Protein AF-A0A7K2LR23-F1 (afdb_monomer_lite)

Secondary structure (DSSP, 8-state):
---EEE--TTS--EEE------S-BTTBSSS------GGG--SSSPP--------SS--HHHHHHHHTTSS----HHHHHHHHHTSHHHHHHHHHHHHHHHHHHHHHHHHHHHHHHHHHHHHHHT--

Foldseek 3Di:
DDWDWDDDPPDDIDIDDDPDQDQDDPVDPDRDDDDDDPVPPPDDDPDCPDDDDDDDDDDQVVVCVVCDPVDDDDDPVVVVVCVCPDPVNVVVVVVVVVVVVVVVVVVVVVVVVVVVVCVVVVVVVVD

pLDDT: mean 81.27, std 11.75, range [48.53, 98.25]

Structure (mmCIF, N/CA/C/O backbone):
data_AF-A0A7K2LR23-F1
#
_entry.id   AF-A0A7K2LR23-F1
#
loop_
_atom_site.group_PDB
_atom_site.id
_atom_site.type_symbol
_atom_site.label_atom_id
_atom_site.label_alt_id
_atom_site.label_comp_id
_atom_site.label_asym_id
_atom_site.label_entity_id
_atom_site.label_seq_id
_atom_site.pdbx_PDB_ins_code
_atom_site.Cartn_x
_atom_site.Cartn_y
_atom_site.Cartn_z
_atom_site.occupancy
_atom_site.B_iso_or_equiv
_atom_site.auth_seq_id
_atom_site.auth_comp_id
_atom_site.auth_asym_id
_atom_site.auth_atom_id
_atom_site.pdbx_PDB_model_num
ATOM 1 N N . THR A 1 1 ? 5.958 -13.319 34.718 1.00 71.88 1 THR A N 1
ATOM 2 C CA . THR A 1 1 ? 5.325 -11.984 34.827 1.00 71.88 1 THR A CA 1
ATOM 3 C C . THR A 1 1 ? 3.964 -12.118 35.483 1.00 71.88 1 THR A C 1
ATOM 5 O O . THR A 1 1 ? 3.176 -12.979 35.086 1.00 71.88 1 THR A O 1
ATOM 8 N N . ALA A 1 2 ? 3.718 -11.341 36.543 1.00 84.88 2 ALA A N 1
ATOM 9 C CA . ALA A 1 2 ? 2.412 -11.297 37.199 1.00 84.88 2 ALA A CA 1
ATOM 10 C C . ALA A 1 2 ? 1.365 -10.670 36.254 1.00 84.88 2 ALA A C 1
ATOM 12 O O . ALA A 1 2 ? 1.741 -9.854 35.407 1.00 84.88 2 ALA A O 1
ATOM 13 N N . PRO A 1 3 ? 0.081 -11.061 36.344 1.00 88.94 3 PRO A N 1
ATOM 14 C CA . PRO A 1 3 ? -0.987 -10.358 35.645 1.00 88.94 3 PRO A CA 1
ATOM 15 C C . PRO A 1 3 ? -1.050 -8.896 36.081 1.00 88.94 3 PRO A C 1
ATOM 17 O O . PRO A 1 3 ? -0.806 -8.588 37.247 1.00 88.94 3 PRO A O 1
ATOM 20 N N . PHE A 1 4 ? -1.406 -8.015 35.157 1.00 89.06 4 PHE A N 1
ATOM 21 C CA . PHE A 1 4 ? -1.612 -6.601 35.439 1.00 89.06 4 PHE A CA 1
ATOM 22 C C . PHE A 1 4 ? -2.807 -6.076 34.653 1.00 89.06 4 PHE A C 1
ATOM 24 O O . PHE A 1 4 ? -3.286 -6.703 33.706 1.00 89.06 4 PHE A O 1
ATOM 31 N N . THR A 1 5 ? -3.310 -4.932 35.084 1.00 89.12 5 THR A N 1
ATOM 32 C CA . THR A 1 5 ? -4.538 -4.354 34.558 1.00 89.12 5 THR A CA 1
ATOM 33 C C . THR A 1 5 ? -4.213 -3.238 33.575 1.00 89.12 5 THR A C 1
ATOM 35 O O . THR A 1 5 ? -3.372 -2.388 33.857 1.00 89.12 5 THR A O 1
ATOM 38 N N . VAL A 1 6 ? -4.888 -3.241 32.428 1.00 87.31 6 VAL A N 1
ATOM 39 C CA . VAL A 1 6 ? -4.802 -2.202 31.400 1.00 87.31 6 VAL A CA 1
ATOM 40 C C . VAL A 1 6 ? -6.180 -1.599 31.161 1.00 87.31 6 VAL A C 1
ATOM 42 O O . VAL A 1 6 ? -7.185 -2.310 31.147 1.00 87.31 6 VAL A O 1
ATOM 45 N N . GLN A 1 7 ? -6.225 -0.285 30.961 1.00 83.62 7 GLN A N 1
ATOM 46 C CA . GLN A 1 7 ? -7.428 0.432 30.556 1.00 83.62 7 GLN A CA 1
ATOM 47 C C . GLN A 1 7 ? -7.212 0.967 29.133 1.00 83.62 7 GLN A C 1
ATOM 49 O O . GLN A 1 7 ? -6.446 1.915 28.952 1.00 83.62 7 GLN A O 1
ATOM 54 N N . PRO A 1 8 ? -7.821 0.342 28.110 1.00 76.12 8 PRO A N 1
ATOM 55 C CA . PRO A 1 8 ? -7.822 0.879 26.755 1.00 76.12 8 PRO A CA 1
ATOM 56 C C . PRO A 1 8 ? -8.556 2.224 26.715 1.00 76.12 8 PRO A C 1
ATOM 58 O O . PRO A 1 8 ? -9.503 2.422 27.473 1.00 76.12 8 PRO A O 1
ATOM 61 N N . ALA A 1 9 ? -8.166 3.114 25.798 1.00 72.81 9 ALA A N 1
ATOM 62 C CA . ALA A 1 9 ? -8.793 4.433 25.659 1.00 72.81 9 ALA A CA 1
ATOM 63 C C . ALA A 1 9 ? -10.320 4.351 25.451 1.00 72.81 9 ALA A C 1
ATOM 65 O O . ALA A 1 9 ? -11.062 5.116 26.058 1.00 72.81 9 ALA A O 1
ATOM 66 N N . ASP A 1 10 ? -10.775 3.367 24.668 1.00 68.31 10 ASP A N 1
ATOM 67 C CA . ASP A 1 10 ? -12.178 3.219 24.259 1.00 68.31 10 ASP A CA 1
ATOM 68 C C . ASP A 1 10 ? -12.825 1.917 24.774 1.00 68.31 10 ASP A C 1
ATOM 70 O O . ASP A 1 10 ? -13.723 1.365 24.134 1.00 68.31 10 ASP A O 1
ATOM 74 N N . GLY A 1 11 ? -12.348 1.357 25.894 1.00 69.44 11 GLY A N 1
ATOM 75 C CA . GLY A 1 11 ? -12.756 0.016 26.321 1.00 69.44 11 GLY A CA 1
ATOM 76 C C . GLY A 1 11 ? -12.855 -0.200 27.829 1.00 69.44 11 GLY A C 1
ATOM 77 O O . GLY A 1 11 ? -12.379 0.614 28.621 1.00 69.44 11 GLY A O 1
ATOM 78 N N . PRO A 1 12 ? -13.474 -1.322 28.243 1.00 76.94 12 PRO A N 1
ATOM 79 C CA . PRO A 1 12 ? -13.485 -1.721 29.639 1.00 76.94 12 PRO A CA 1
ATOM 80 C C . PRO A 1 12 ? -12.069 -2.067 30.099 1.00 76.94 12 PRO A C 1
ATOM 82 O O . PRO A 1 12 ? -11.210 -2.464 29.312 1.00 76.94 12 PRO A O 1
ATOM 85 N N . THR A 1 13 ? -11.843 -1.953 31.399 1.00 84.06 13 THR A N 1
ATOM 86 C CA . THR A 1 13 ? -10.610 -2.389 32.046 1.00 84.06 13 THR A CA 1
ATOM 87 C C . THR A 1 13 ? -10.419 -3.901 31.881 1.00 84.06 13 THR A C 1
ATOM 89 O O . THR A 1 13 ? -11.330 -4.676 32.168 1.00 84.06 13 THR A O 1
ATOM 92 N N . VAL A 1 14 ? -9.232 -4.332 31.438 1.00 84.81 14 VAL A N 1
ATOM 93 C CA . VAL A 1 14 ? -8.906 -5.744 31.176 1.00 84.81 14 VAL A CA 1
ATOM 94 C C . VAL A 1 14 ? -7.657 -6.154 31.950 1.00 84.81 14 VAL A C 1
ATOM 96 O O . VAL A 1 14 ? -6.664 -5.431 31.988 1.00 84.81 14 VAL A O 1
ATOM 99 N N . THR A 1 15 ? -7.679 -7.347 32.539 1.00 89.62 15 THR A N 1
ATOM 100 C CA . THR A 1 15 ? -6.493 -7.962 33.145 1.00 89.62 15 THR A CA 1
ATOM 101 C C . THR A 1 15 ? -5.760 -8.810 32.111 1.00 89.62 15 THR A C 1
ATOM 103 O O . THR A 1 15 ? -6.339 -9.715 31.515 1.00 89.62 15 THR A O 1
ATOM 106 N N . VAL A 1 16 ? -4.472 -8.538 31.912 1.00 90.00 16 VAL A N 1
ATOM 107 C CA . VAL A 1 16 ? -3.621 -9.211 30.926 1.00 90.00 16 VAL A CA 1
ATOM 108 C C . VAL A 1 16 ? -2.414 -9.862 31.594 1.00 90.00 16 VAL A C 1
ATOM 110 O O . VAL A 1 16 ? -1.956 -9.451 32.660 1.00 90.00 16 VAL A O 1
ATOM 113 N N . ARG A 1 17 ? -1.873 -10.896 30.951 1.00 91.56 17 ARG A N 1
ATOM 114 C CA . ARG A 1 17 ? -0.624 -11.556 31.344 1.00 91.56 17 ARG A CA 1
ATOM 115 C C . ARG A 1 17 ? 0.333 -11.532 30.160 1.00 91.56 17 ARG A C 1
ATOM 117 O O . ARG A 1 17 ? -0.044 -11.921 29.060 1.00 91.56 17 ARG A O 1
ATOM 124 N N . ILE A 1 18 ? 1.581 -11.127 30.393 1.00 92.00 18 ILE A N 1
ATOM 125 C CA . ILE A 1 18 ? 2.618 -11.153 29.352 1.00 92.00 18 ILE A CA 1
ATOM 126 C C . ILE A 1 18 ? 3.008 -12.604 29.087 1.00 92.00 18 ILE A C 1
ATOM 128 O O . ILE A 1 18 ? 3.603 -13.244 29.954 1.00 92.00 18 ILE A O 1
ATOM 132 N N . VAL A 1 19 ? 2.679 -13.097 27.896 1.00 92.56 19 VAL A N 1
ATOM 133 C CA . VAL A 1 19 ? 3.085 -14.427 27.410 1.00 92.56 19 VAL A CA 1
ATOM 134 C C . VAL A 1 19 ? 4.333 -14.369 26.529 1.00 92.56 19 VAL A C 1
ATOM 136 O O . VAL A 1 19 ? 5.085 -15.334 26.467 1.00 92.56 19 VAL A O 1
ATOM 139 N N . ALA A 1 20 ? 4.568 -13.233 25.871 1.00 91.12 20 ALA A N 1
ATOM 140 C CA . ALA A 1 20 ? 5.729 -12.978 25.031 1.00 91.12 20 ALA A CA 1
ATOM 141 C C . ALA A 1 20 ? 5.982 -11.469 24.935 1.00 91.12 20 ALA A C 1
ATOM 143 O O . ALA A 1 20 ? 5.048 -10.674 25.050 1.00 91.12 20 ALA A O 1
ATOM 144 N N . VAL A 1 21 ? 7.236 -11.092 24.687 1.00 91.25 21 VAL A N 1
ATOM 145 C CA . VAL A 1 21 ? 7.645 -9.713 24.389 1.00 91.25 21 VAL A CA 1
ATOM 146 C C . VAL A 1 21 ? 8.087 -9.656 22.931 1.00 91.25 21 VAL A C 1
ATOM 148 O O . VAL A 1 21 ? 8.733 -10.582 22.439 1.00 91.25 21 VAL A O 1
ATOM 151 N N . ARG A 1 22 ? 7.690 -8.599 22.222 1.00 90.06 22 ARG A N 1
ATOM 152 C CA . ARG A 1 22 ? 8.075 -8.348 20.833 1.00 90.06 22 ARG A CA 1
ATOM 153 C C . ARG A 1 22 ? 8.538 -6.909 20.703 1.00 90.06 22 ARG A C 1
ATOM 155 O O . ARG A 1 22 ? 7.845 -6.018 21.171 1.00 90.06 22 ARG A O 1
ATOM 162 N N . ASP A 1 23 ? 9.634 -6.700 19.987 1.00 89.00 23 ASP A N 1
ATOM 163 C CA . ASP A 1 23 ? 10.192 -5.355 19.797 1.00 89.00 23 ASP A CA 1
ATOM 164 C C . ASP A 1 23 ? 9.402 -4.522 18.774 1.00 89.00 23 ASP A C 1
ATOM 166 O O . ASP A 1 23 ? 9.522 -3.303 18.720 1.00 89.00 23 ASP A O 1
ATOM 170 N N . ARG A 1 24 ? 8.613 -5.180 17.912 1.00 88.88 24 ARG A N 1
ATOM 171 C CA . ARG A 1 24 ? 7.890 -4.542 16.802 1.00 88.88 24 ARG A CA 1
ATOM 172 C C . ARG A 1 24 ? 6.672 -5.343 16.356 1.00 88.88 24 ARG A C 1
ATOM 174 O O . ARG A 1 24 ? 6.664 -6.576 16.413 1.00 88.88 24 ARG A O 1
ATOM 181 N N . THR A 1 25 ? 5.674 -4.635 15.832 1.00 85.19 25 THR A N 1
ATOM 182 C CA . THR A 1 25 ? 4.491 -5.211 15.183 1.00 85.19 25 THR A CA 1
ATOM 183 C C . THR A 1 25 ? 4.191 -4.485 13.867 1.00 85.19 25 THR A C 1
ATOM 185 O O . THR A 1 25 ? 4.282 -3.263 13.820 1.00 85.19 25 THR A O 1
ATOM 188 N N . PRO A 1 26 ? 3.802 -5.186 12.784 1.00 83.88 26 PRO A N 1
ATOM 189 C CA . PRO A 1 26 ? 3.344 -4.530 11.556 1.00 83.88 26 PRO A CA 1
ATOM 190 C C . PRO A 1 26 ? 2.037 -3.741 11.729 1.00 83.88 26 PRO A C 1
ATOM 192 O O . PRO A 1 26 ? 1.683 -2.956 10.856 1.00 83.88 26 PRO A O 1
ATOM 195 N N . ALA A 1 27 ? 1.292 -3.986 12.813 1.00 79.75 27 ALA A N 1
ATOM 196 C CA . ALA A 1 27 ? -0.032 -3.408 13.029 1.00 79.75 27 ALA A CA 1
ATOM 197 C C . ALA A 1 27 ? -0.001 -1.941 13.489 1.00 79.75 27 ALA A C 1
ATOM 199 O O . ALA A 1 27 ? -0.969 -1.219 13.265 1.00 79.75 27 ALA A O 1
ATOM 200 N N . VAL A 1 28 ? 1.083 -1.507 14.138 1.00 79.69 28 VAL A N 1
ATOM 201 C CA . VAL A 1 28 ? 1.229 -0.159 14.701 1.00 79.69 28 VAL A CA 1
ATOM 202 C C . VAL A 1 28 ? 2.670 0.309 14.484 1.00 79.69 28 VAL A C 1
ATOM 204 O O . VAL A 1 28 ? 3.594 -0.428 14.827 1.00 79.69 28 VAL A O 1
ATOM 207 N N . PRO A 1 29 ? 2.895 1.508 13.923 1.00 75.12 29 PRO A N 1
ATOM 208 C CA . PRO A 1 29 ? 4.223 2.104 13.889 1.00 75.12 29 PRO A CA 1
ATOM 209 C C . PRO A 1 29 ? 4.631 2.555 15.301 1.00 75.12 29 PRO A C 1
ATOM 211 O O . PRO A 1 29 ? 3.932 3.354 15.916 1.00 75.12 29 PRO A O 1
ATOM 214 N N . GLY A 1 30 ? 5.758 2.052 15.807 1.00 80.19 30 GLY A N 1
ATOM 215 C CA . GLY A 1 30 ? 6.291 2.390 17.132 1.00 80.19 30 GLY A CA 1
ATOM 216 C C . GLY A 1 30 ? 6.664 1.162 17.965 1.00 80.19 30 GLY A C 1
ATOM 217 O O . GLY A 1 30 ? 6.571 0.027 17.494 1.00 80.19 30 GLY A O 1
ATOM 218 N N . THR A 1 31 ? 7.109 1.405 19.199 1.00 81.88 31 THR A N 1
ATOM 219 C CA . THR A 1 31 ? 7.500 0.367 20.173 1.00 81.88 31 THR A CA 1
ATOM 220 C C . THR A 1 31 ? 6.404 0.056 21.189 1.00 81.88 31 THR A C 1
ATOM 222 O O . THR A 1 31 ? 6.414 -1.016 21.789 1.00 81.88 31 THR A O 1
ATOM 225 N N . ASP A 1 32 ? 5.431 0.953 21.351 1.00 85.50 32 ASP A N 1
ATOM 226 C CA . ASP A 1 32 ? 4.425 0.855 22.406 1.00 85.50 32 ASP A CA 1
ATOM 227 C C . ASP A 1 32 ? 3.160 0.183 21.870 1.00 85.50 32 ASP A C 1
ATOM 229 O O . ASP A 1 32 ? 2.283 0.815 21.278 1.00 85.50 32 ASP A O 1
ATOM 233 N N . PHE A 1 33 ? 3.073 -1.134 22.048 1.00 87.69 33 PHE A N 1
ATOM 234 C CA . PHE A 1 33 ? 1.913 -1.917 21.634 1.00 87.69 33 PHE A CA 1
ATOM 235 C C . PHE A 1 33 ? 1.660 -3.109 22.560 1.00 87.69 33 PHE A C 1
ATOM 237 O O . PHE A 1 33 ? 2.563 -3.637 23.206 1.00 87.69 33 PHE A O 1
ATOM 244 N N . LEU A 1 34 ? 0.414 -3.584 22.569 1.00 88.12 34 LEU A N 1
ATOM 245 C CA . LEU A 1 34 ? 0.015 -4.811 23.250 1.00 88.12 34 LEU A CA 1
ATOM 246 C C . LEU A 1 34 ? -0.859 -5.648 22.313 1.00 88.12 34 LEU A C 1
ATOM 248 O O . LEU A 1 34 ? -1.900 -5.189 21.848 1.00 88.12 34 LEU A O 1
ATOM 252 N N . VAL A 1 35 ? -0.440 -6.885 22.043 1.00 88.00 35 VAL A N 1
ATOM 253 C CA . VAL A 1 35 ? -1.249 -7.859 21.299 1.00 88.00 35 VAL A CA 1
ATOM 254 C C . VAL A 1 35 ? -1.968 -8.746 22.309 1.00 88.00 35 VAL A C 1
ATOM 256 O O . VAL A 1 35 ? -1.320 -9.419 23.107 1.00 88.00 35 VAL A O 1
ATOM 259 N N . VAL A 1 36 ? -3.298 -8.742 22.273 1.00 86.44 36 VAL A N 1
ATOM 260 C CA . VAL A 1 36 ? -4.151 -9.544 23.159 1.00 86.44 36 VAL A CA 1
ATOM 261 C C . VAL A 1 36 ? -4.940 -10.570 22.354 1.00 86.44 36 VAL A C 1
ATOM 263 O O . VAL A 1 36 ? -5.373 -10.292 21.235 1.00 86.44 36 VAL A O 1
ATOM 266 N N . ASP A 1 37 ? -5.138 -11.756 22.926 1.00 84.81 37 ASP A N 1
ATOM 267 C CA . ASP A 1 37 ? -6.054 -12.742 22.361 1.00 84.81 37 ASP A CA 1
ATOM 268 C C . ASP A 1 37 ? -7.497 -12.263 22.550 1.00 84.81 37 ASP A C 1
ATOM 270 O O . ASP A 1 37 ? -7.964 -12.055 23.672 1.00 84.81 37 ASP A O 1
ATOM 274 N N . ARG A 1 38 ? -8.211 -12.099 21.434 1.00 77.12 38 ARG A N 1
ATOM 275 C CA . ARG A 1 38 ? -9.605 -11.662 21.432 1.00 77.12 38 ARG A CA 1
ATOM 276 C C . ARG A 1 38 ? -10.527 -12.658 22.134 1.00 77.12 38 ARG A C 1
ATOM 278 O O . ARG A 1 38 ? -11.509 -12.216 22.724 1.00 77.12 38 ARG A O 1
ATOM 285 N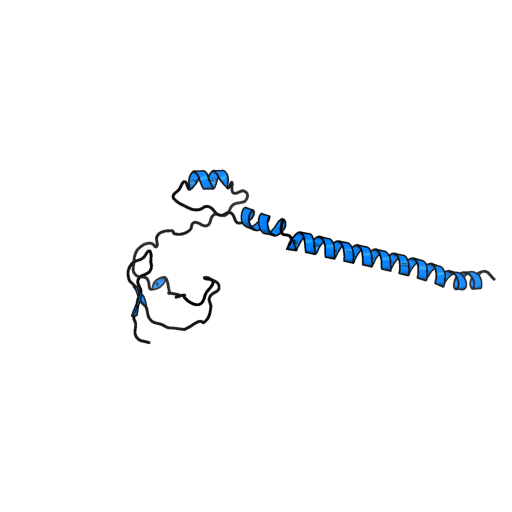 N . ALA A 1 39 ? -10.239 -13.959 22.085 1.00 79.31 39 ALA A N 1
ATOM 286 C CA . ALA A 1 39 ? -11.089 -14.972 22.710 1.00 79.31 39 ALA A CA 1
ATOM 287 C C . ALA A 1 39 ? -11.132 -14.839 24.243 1.00 79.31 39 ALA A C 1
ATOM 289 O O . ALA A 1 39 ? -12.133 -15.196 24.855 1.00 79.31 39 ALA A O 1
ATOM 290 N N . GLY A 1 40 ? -10.078 -14.283 24.853 1.00 77.88 40 GLY A N 1
ATOM 291 C CA . GLY A 1 40 ? -9.998 -14.036 26.296 1.00 77.88 40 GLY A CA 1
ATOM 292 C C . GLY A 1 40 ? -10.626 -12.717 26.764 1.00 77.88 40 GLY A C 1
ATOM 293 O O . GLY A 1 40 ? -10.684 -12.464 27.967 1.00 77.88 40 GLY A O 1
ATOM 294 N N . LEU A 1 41 ? -11.082 -11.857 25.846 1.00 77.81 41 LEU A N 1
ATOM 295 C CA . LEU A 1 41 ? -11.730 -10.589 26.185 1.00 77.81 41 LEU A CA 1
ATOM 296 C C . LEU A 1 41 ? -13.216 -10.828 26.480 1.00 77.81 41 LEU A C 1
ATOM 298 O O . LEU A 1 41 ? -14.075 -10.740 25.603 1.00 77.81 41 LEU A O 1
ATOM 302 N N . ASN A 1 42 ? -13.516 -11.126 27.741 1.00 66.62 42 ASN A N 1
ATOM 303 C CA . ASN A 1 42 ? -14.874 -11.355 28.231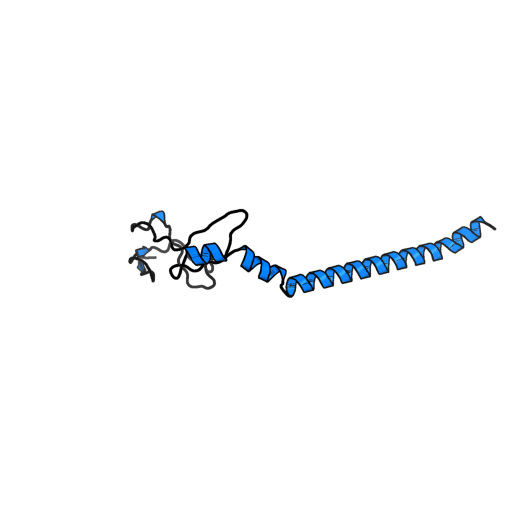 1.00 66.62 42 ASN A CA 1
ATOM 304 C C . ASN A 1 42 ? -15.612 -10.016 28.411 1.00 66.62 42 ASN A C 1
ATOM 306 O O . ASN A 1 42 ? -15.715 -9.500 29.520 1.00 66.62 42 ASN A O 1
ATOM 310 N N . GLY A 1 43 ? -16.097 -9.414 27.324 1.00 59.28 43 GLY A N 1
ATOM 311 C CA . GLY A 1 43 ? -16.835 -8.152 27.408 1.00 59.28 43 GLY A CA 1
ATOM 312 C C . GLY A 1 43 ? -17.403 -7.677 26.077 1.00 59.28 43 GLY A C 1
ATOM 313 O O . GLY A 1 43 ? -16.700 -7.027 25.315 1.00 59.28 43 GLY A O 1
ATOM 314 N N . GLY A 1 44 ? -18.691 -7.966 25.844 1.00 58.91 44 GLY A N 1
ATOM 315 C CA . GLY A 1 44 ? -19.534 -7.349 24.811 1.00 58.91 44 GLY A CA 1
ATOM 316 C C . GLY A 1 44 ? -19.119 -7.587 23.351 1.00 58.91 44 GLY A C 1
ATOM 317 O O . GLY A 1 44 ? -17.973 -7.887 23.022 1.00 58.91 44 GLY A O 1
ATOM 318 N N . LYS A 1 45 ? -20.067 -7.430 22.415 1.00 56.97 45 LYS A N 1
ATOM 319 C CA . LYS A 1 45 ? -19.704 -7.241 21.001 1.00 56.97 45 LYS A CA 1
ATOM 320 C C . LYS A 1 45 ? -18.744 -6.052 20.955 1.00 56.97 45 LYS A C 1
ATOM 322 O O . LYS A 1 45 ? -19.128 -4.964 21.372 1.00 56.97 45 LYS A O 1
ATOM 327 N N . ALA A 1 46 ? -17.521 -6.263 20.466 1.00 60.00 46 ALA A N 1
ATOM 328 C CA . ALA A 1 46 ? -16.636 -5.141 20.179 1.00 60.00 46 ALA A CA 1
ATOM 329 C C . ALA A 1 46 ? -17.412 -4.180 19.282 1.00 60.00 46 ALA A C 1
ATOM 331 O O . ALA A 1 46 ? -18.007 -4.622 18.292 1.00 60.00 46 ALA A O 1
ATOM 332 N N . SER A 1 47 ? -17.458 -2.906 19.666 1.00 61.62 47 SER A N 1
ATOM 333 C CA . SER A 1 47 ? -18.007 -1.876 18.799 1.00 61.62 47 SER A CA 1
ATOM 334 C C . SER A 1 47 ? -17.302 -1.998 17.452 1.00 61.62 47 SER A C 1
ATOM 336 O O . SER A 1 47 ? -16.084 -2.178 17.381 1.00 61.62 47 SER A O 1
ATOM 338 N N . THR A 1 48 ? -18.072 -2.021 16.366 1.00 63.66 48 THR A N 1
ATOM 339 C CA . THR A 1 48 ? -17.490 -2.073 15.028 1.00 63.66 48 THR A CA 1
ATOM 340 C C . THR A 1 48 ? -16.734 -0.771 14.807 1.00 63.66 48 THR A C 1
ATOM 342 O O . THR A 1 48 ? -17.330 0.253 14.493 1.00 63.66 48 THR A O 1
ATOM 345 N N . THR A 1 49 ? -15.420 -0.805 14.998 1.00 71.38 49 THR A N 1
ATOM 346 C CA . THR A 1 49 ? -14.547 0.361 14.822 1.00 71.38 49 THR A CA 1
ATOM 347 C C . THR A 1 49 ? -14.187 0.586 13.358 1.00 71.38 49 THR A C 1
ATOM 349 O O . THR A 1 49 ? -13.740 1.666 12.983 1.00 71.38 49 THR A O 1
ATOM 352 N N . THR A 1 50 ? -14.348 -0.425 12.501 1.00 81.25 50 THR A N 1
ATOM 353 C CA . THR A 1 50 ? -14.013 -0.343 11.076 1.00 81.25 50 THR A CA 1
ATOM 354 C C . THR A 1 50 ? -14.885 -1.289 10.260 1.00 81.25 50 THR A C 1
ATOM 356 O O . THR A 1 50 ? -14.995 -2.473 10.574 1.00 81.25 50 THR A O 1
ATOM 359 N N . LEU A 1 51 ? -15.472 -0.767 9.182 1.00 82.69 51 LEU A N 1
ATOM 360 C CA . LEU A 1 51 ? -16.180 -1.544 8.168 1.00 82.69 51 LEU A CA 1
ATOM 361 C C . LEU A 1 51 ? -15.313 -1.620 6.908 1.00 82.69 51 LEU A C 1
ATOM 363 O O . LEU A 1 51 ? -14.960 -0.594 6.328 1.00 82.69 51 LEU A O 1
ATOM 367 N N . LEU A 1 52 ? -14.980 -2.838 6.482 1.00 85.75 52 LEU A N 1
ATOM 368 C CA . LEU A 1 52 ? -14.283 -3.088 5.223 1.00 85.75 52 LEU A CA 1
ATOM 369 C C . LEU A 1 52 ? -15.310 -3.478 4.160 1.00 85.75 52 LEU A C 1
ATOM 371 O O . LEU A 1 52 ? -16.049 -4.442 4.339 1.00 85.75 52 LEU A O 1
ATOM 375 N N . VAL A 1 53 ? -15.352 -2.723 3.064 1.00 85.12 53 VAL A N 1
ATOM 376 C CA . VAL A 1 53 ? -16.296 -2.929 1.958 1.00 85.12 53 VAL A CA 1
ATOM 377 C C . VAL A 1 53 ? -15.513 -3.254 0.689 1.00 85.12 53 VAL A C 1
ATOM 379 O O . VAL A 1 53 ? -14.538 -2.572 0.370 1.00 85.12 53 VAL A O 1
ATOM 382 N N . THR A 1 54 ? -15.941 -4.283 -0.043 1.00 83.81 54 THR A N 1
ATOM 383 C CA . THR A 1 54 ? -15.385 -4.670 -1.348 1.00 83.81 54 THR A CA 1
ATOM 384 C C . THR A 1 54 ? -16.474 -4.641 -2.416 1.00 83.81 54 THR A C 1
ATOM 386 O O . THR A 1 54 ? -17.629 -4.940 -2.129 1.00 83.81 54 THR A O 1
ATOM 389 N N . GLY A 1 55 ? -16.108 -4.293 -3.647 1.00 82.94 55 GLY A N 1
ATOM 390 C CA . GLY A 1 55 ? -17.010 -4.237 -4.796 1.00 82.94 55 GLY A CA 1
ATOM 391 C C . GLY A 1 55 ? -16.287 -3.683 -6.023 1.00 82.94 55 GLY A C 1
ATOM 392 O O . GLY A 1 55 ? -15.240 -3.048 -5.877 1.00 82.94 55 GLY A O 1
ATOM 393 N N . ASP A 1 56 ? -16.840 -3.922 -7.212 1.00 79.62 56 ASP A N 1
ATOM 394 C CA . ASP A 1 56 ? -16.184 -3.591 -8.486 1.00 79.62 56 ASP A CA 1
ATOM 395 C C . ASP A 1 56 ? -16.050 -2.074 -8.697 1.00 79.62 56 ASP A C 1
ATOM 397 O O . ASP A 1 56 ? -15.003 -1.583 -9.125 1.00 79.62 56 ASP A O 1
ATOM 401 N N . HIS A 1 57 ? -17.076 -1.309 -8.307 1.00 80.50 57 HIS A N 1
ATOM 402 C CA . HIS A 1 57 ? -17.099 0.152 -8.404 1.00 80.50 57 HIS A CA 1
ATOM 403 C C . HIS A 1 57 ? -17.667 0.788 -7.132 1.00 80.50 57 HIS A C 1
ATOM 405 O O . HIS A 1 57 ? -18.870 0.988 -6.985 1.00 80.50 57 HIS A O 1
ATOM 411 N N . LEU A 1 58 ? -16.779 1.120 -6.194 1.00 84.75 58 LEU A N 1
ATOM 412 C CA . LEU A 1 58 ? -17.143 1.866 -4.991 1.00 84.75 58 LEU A CA 1
ATOM 413 C C . LEU A 1 58 ? -17.161 3.371 -5.281 1.00 84.75 58 LEU A C 1
ATOM 415 O O . LEU A 1 58 ? -16.115 3.979 -5.514 1.00 84.75 58 LEU A O 1
ATOM 419 N N . ASP A 1 59 ? -18.343 3.982 -5.210 1.00 87.25 59 ASP A N 1
ATOM 420 C CA . ASP A 1 59 ? -18.501 5.435 -5.295 1.00 87.25 59 ASP A CA 1
ATOM 421 C C . ASP A 1 59 ? -18.135 6.093 -3.954 1.00 87.25 59 ASP A C 1
ATOM 423 O O . ASP A 1 59 ? -18.851 6.005 -2.952 1.00 87.25 59 ASP A O 1
ATOM 427 N N . ALA A 1 60 ? -17.006 6.801 -3.947 1.00 86.00 60 ALA A N 1
ATOM 428 C CA . ALA A 1 60 ? -16.493 7.498 -2.777 1.00 86.00 60 ALA A CA 1
ATOM 429 C C . ALA A 1 60 ? -17.434 8.592 -2.247 1.00 86.00 60 ALA A C 1
ATOM 431 O O . ALA A 1 60 ? -17.491 8.823 -1.039 1.00 86.00 60 ALA A O 1
ATOM 432 N N . ALA A 1 61 ? -18.130 9.310 -3.130 1.00 87.31 61 ALA A N 1
ATOM 433 C CA . ALA A 1 61 ? -19.033 10.386 -2.742 1.00 87.31 61 ALA A CA 1
ATOM 434 C C . ALA A 1 61 ? -20.321 9.818 -2.141 1.00 87.31 61 ALA A C 1
ATOM 436 O O . ALA A 1 61 ? -20.788 10.322 -1.120 1.00 87.31 61 ALA A O 1
ATOM 437 N N . ALA A 1 62 ? -20.862 8.748 -2.728 1.00 90.00 62 ALA A N 1
ATOM 438 C CA . ALA A 1 62 ? -22.000 8.031 -2.160 1.00 90.00 62 ALA A CA 1
ATOM 439 C C . ALA A 1 62 ? -21.672 7.438 -0.784 1.00 90.00 62 ALA A C 1
ATOM 441 O O . ALA A 1 62 ? -22.440 7.632 0.156 1.00 90.00 62 ALA A O 1
ATOM 442 N N . LEU A 1 63 ? -20.501 6.810 -0.632 1.00 89.38 63 LEU A N 1
ATOM 443 C CA . LEU A 1 63 ? -20.059 6.256 0.650 1.00 89.38 63 LEU A CA 1
ATOM 444 C C . LEU A 1 63 ? -19.879 7.334 1.723 1.00 89.38 63 LEU A C 1
ATOM 446 O O . LEU A 1 63 ? -20.319 7.143 2.851 1.00 89.38 63 LEU A O 1
ATOM 450 N N . ARG A 1 64 ? -19.280 8.485 1.387 1.00 90.69 64 ARG A N 1
ATOM 451 C CA . ARG A 1 64 ? -19.151 9.610 2.333 1.00 90.69 64 ARG A CA 1
ATOM 452 C C . ARG A 1 64 ? -20.507 10.176 2.743 1.00 90.69 64 ARG A C 1
ATOM 454 O O . ARG A 1 64 ? -20.703 10.468 3.916 1.00 90.69 64 ARG A O 1
ATOM 461 N N . ARG A 1 65 ? -21.453 10.291 1.804 1.00 89.81 65 ARG A N 1
ATOM 462 C CA . ARG A 1 65 ? -22.828 10.718 2.108 1.00 89.81 65 ARG A CA 1
ATOM 463 C C . ARG A 1 65 ? -23.544 9.725 3.023 1.00 89.81 65 ARG A C 1
ATOM 465 O O . ARG A 1 65 ? -24.208 10.156 3.954 1.00 89.81 65 ARG A O 1
ATOM 472 N N . ALA A 1 66 ? -23.382 8.424 2.783 1.00 89.00 66 ALA A N 1
ATOM 473 C CA . ALA A 1 66 ? -23.980 7.378 3.610 1.00 89.00 66 ALA A CA 1
ATOM 474 C C . ALA A 1 66 ? -23.350 7.292 5.013 1.00 89.00 66 ALA A C 1
ATOM 476 O O . ALA A 1 66 ? -24.055 7.040 5.983 1.00 89.00 66 ALA A O 1
ATOM 477 N N . ALA A 1 67 ? -22.037 7.520 5.129 1.00 88.25 67 ALA A N 1
ATOM 478 C CA . ALA A 1 67 ? -21.320 7.521 6.404 1.00 88.25 67 ALA A CA 1
ATOM 479 C C . ALA A 1 67 ? -21.608 8.765 7.266 1.00 88.25 67 ALA A C 1
ATOM 481 O O . ALA A 1 67 ? -21.521 8.702 8.495 1.00 88.25 67 ALA A O 1
ATOM 482 N N . GLY A 1 68 ? -21.936 9.896 6.634 1.00 86.44 68 GLY A N 1
ATOM 483 C CA . GLY A 1 68 ? -22.149 11.166 7.324 1.00 86.44 68 GLY A CA 1
ATOM 484 C C . GLY A 1 68 ? -20.911 11.616 8.112 1.00 86.44 68 GLY A C 1
ATOM 485 O O . GLY A 1 68 ? -19.777 11.361 7.713 1.00 86.44 68 GLY A O 1
ATOM 486 N N . ALA A 1 69 ? -21.127 12.287 9.247 1.00 83.56 69 ALA A N 1
ATOM 487 C CA . ALA A 1 69 ? -20.051 12.722 10.148 1.00 83.56 69 ALA A CA 1
ATOM 488 C C . ALA A 1 69 ? -19.597 11.629 11.138 1.00 83.56 69 ALA A C 1
ATOM 490 O O . ALA A 1 69 ? -18.648 11.831 11.891 1.00 83.56 69 ALA A O 1
ATOM 491 N N . SER A 1 70 ? -20.274 10.480 11.157 1.00 79.31 70 SER A N 1
ATOM 492 C CA . SER A 1 70 ? -20.065 9.429 12.158 1.00 79.31 70 SER A CA 1
ATOM 493 C C . SER A 1 70 ? -18.888 8.505 11.843 1.00 79.31 70 SER A C 1
ATOM 495 O O . SER A 1 70 ? -18.448 7.771 12.723 1.00 79.31 70 SER A O 1
ATOM 497 N N . ALA A 1 71 ? -18.376 8.513 10.608 1.00 82.12 71 ALA A N 1
ATOM 498 C CA . ALA A 1 71 ? -17.265 7.659 10.206 1.00 82.12 71 ALA A CA 1
ATOM 499 C C . ALA A 1 71 ? -16.387 8.310 9.131 1.00 82.12 71 ALA A C 1
ATOM 501 O O . ALA A 1 71 ? -16.867 8.973 8.212 1.00 82.12 71 ALA A O 1
ATOM 502 N N . SER A 1 72 ? -15.077 8.065 9.215 1.00 84.75 72 SER A N 1
ATOM 503 C CA . SER A 1 72 ? -14.144 8.442 8.152 1.00 84.75 72 SER A CA 1
ATOM 504 C C . SER A 1 72 ? -14.164 7.402 7.028 1.00 84.75 72 SER A C 1
ATOM 506 O O . SER A 1 72 ? -14.130 6.197 7.274 1.00 84.75 72 SER A O 1
ATOM 508 N N . VAL A 1 73 ? -14.213 7.863 5.777 1.00 87.75 73 VAL A N 1
ATOM 509 C CA . VAL A 1 73 ? -14.250 6.988 4.597 1.00 87.75 73 VAL A CA 1
ATOM 510 C C . VAL A 1 73 ? -12.930 7.087 3.844 1.00 87.75 73 VAL A C 1
ATOM 512 O O . VAL A 1 73 ? -12.597 8.132 3.279 1.00 87.75 73 VAL A O 1
ATOM 515 N N . ARG A 1 74 ? -12.188 5.976 3.796 1.00 87.88 74 ARG A N 1
ATOM 516 C CA . ARG A 1 74 ? -10.948 5.839 3.020 1.00 87.88 74 ARG A CA 1
ATOM 517 C C . ARG A 1 74 ? -11.131 4.798 1.924 1.00 87.88 74 ARG A C 1
ATOM 519 O O . ARG A 1 74 ? -11.507 3.665 2.204 1.00 87.88 74 ARG A O 1
ATOM 526 N N . LEU A 1 75 ? -10.832 5.171 0.680 1.00 87.06 75 LEU A N 1
ATOM 527 C CA . LEU A 1 75 ? -10.850 4.241 -0.448 1.00 87.06 75 LEU A CA 1
ATOM 528 C C . LEU A 1 75 ? -9.430 3.814 -0.796 1.00 87.06 75 LEU A C 1
ATOM 530 O O . LEU A 1 75 ? -8.549 4.647 -1.008 1.00 87.06 75 LEU A O 1
ATOM 534 N N . ARG A 1 76 ? -9.242 2.503 -0.952 1.00 84.25 76 ARG A N 1
ATOM 535 C CA . ARG A 1 76 ? -7.984 1.926 -1.437 1.00 84.25 76 ARG A CA 1
ATOM 536 C C . ARG A 1 76 ? -7.605 2.453 -2.825 1.00 84.25 76 ARG A C 1
ATOM 538 O O . ARG A 1 76 ? -6.422 2.636 -3.087 1.00 84.25 76 ARG A O 1
ATOM 545 N N . SER A 1 77 ? -8.579 2.696 -3.705 1.00 80.12 77 SER A N 1
ATOM 546 C CA . SER A 1 77 ? -8.347 3.249 -5.049 1.00 80.12 77 SER A CA 1
ATOM 547 C C . SER A 1 77 ? -7.780 4.669 -5.002 1.00 80.12 77 SER A C 1
ATOM 549 O O . SER A 1 77 ? -6.815 4.955 -5.702 1.00 80.12 77 SER A O 1
ATOM 551 N N . ALA A 1 78 ? -8.309 5.527 -4.127 1.00 78.56 78 ALA A N 1
ATOM 552 C CA . ALA A 1 78 ? -7.810 6.888 -3.941 1.00 78.56 78 ALA A CA 1
ATOM 553 C C . ALA A 1 78 ? -6.375 6.909 -3.388 1.00 78.56 78 ALA A C 1
ATOM 555 O O . ALA A 1 78 ? -5.558 7.711 -3.830 1.00 78.56 78 ALA A O 1
ATOM 556 N N . GLU A 1 79 ? -6.042 6.003 -2.462 1.00 80.00 79 GLU A N 1
ATOM 557 C CA . GLU A 1 79 ? -4.665 5.876 -1.968 1.00 80.00 79 GLU A CA 1
ATOM 558 C C . GLU A 1 79 ? -3.725 5.342 -3.061 1.00 80.00 79 GLU A C 1
ATOM 560 O O . GLU A 1 79 ? -2.617 5.836 -3.221 1.00 80.00 79 GLU A O 1
ATOM 565 N N . ARG A 1 80 ? -4.178 4.378 -3.874 1.00 77.00 80 ARG A N 1
ATOM 566 C CA . ARG A 1 80 ? -3.400 3.855 -5.009 1.00 77.00 80 ARG A CA 1
ATOM 567 C C . ARG A 1 80 ? -3.120 4.907 -6.077 1.00 77.00 80 ARG A C 1
ATOM 569 O O . ARG A 1 80 ? -2.000 4.938 -6.570 1.00 77.00 80 ARG A O 1
ATOM 576 N N . ALA A 1 81 ? -4.086 5.765 -6.404 1.00 75.50 81 ALA A N 1
ATOM 577 C CA . ALA A 1 81 ? -3.892 6.839 -7.379 1.00 75.50 81 ALA A CA 1
ATOM 578 C C . ALA A 1 81 ? -2.721 7.755 -6.983 1.00 75.50 81 ALA A C 1
ATOM 580 O O . ALA A 1 81 ? -1.849 8.025 -7.798 1.00 75.50 81 ALA A O 1
ATOM 581 N N . ARG A 1 82 ? -2.604 8.095 -5.691 1.00 70.25 82 ARG A N 1
ATOM 582 C CA . ARG A 1 82 ? -1.472 8.885 -5.170 1.00 70.25 82 ARG A CA 1
ATOM 583 C C . ARG A 1 82 ? -0.108 8.233 -5.397 1.00 70.25 82 ARG A C 1
ATOM 585 O O . ARG A 1 82 ? 0.884 8.939 -5.537 1.00 70.25 82 ARG A O 1
ATOM 592 N N . TYR A 1 83 ? -0.044 6.902 -5.406 1.00 64.81 83 TYR A N 1
ATOM 593 C CA . TYR A 1 83 ? 1.192 6.178 -5.703 1.00 64.81 83 TYR A CA 1
ATOM 594 C C . TYR A 1 83 ? 1.482 6.105 -7.204 1.00 64.81 83 TYR A C 1
ATOM 596 O O . TYR A 1 83 ? 2.646 6.189 -7.593 1.00 64.81 83 TYR A O 1
ATOM 604 N N . VAL A 1 84 ? 0.448 5.970 -8.040 1.00 64.50 84 VAL A N 1
ATOM 605 C CA . VAL A 1 84 ? 0.589 5.942 -9.506 1.00 64.50 84 VAL A CA 1
ATOM 606 C C . VAL A 1 84 ? 1.055 7.299 -10.033 1.00 64.50 84 VAL A C 1
ATOM 608 O O . VAL A 1 84 ? 1.983 7.345 -10.832 1.00 64.50 84 VAL A O 1
ATOM 611 N N . ASP A 1 85 ? 0.519 8.394 -9.495 1.00 63.84 85 ASP A N 1
ATOM 612 C CA . ASP A 1 85 ? 0.927 9.761 -9.846 1.00 63.84 85 ASP A CA 1
ATOM 613 C C . ASP A 1 85 ? 2.202 10.218 -9.107 1.00 63.84 85 ASP A C 1
ATOM 615 O O . ASP A 1 85 ? 2.548 11.402 -9.092 1.00 63.84 85 ASP A O 1
ATOM 619 N N . SER A 1 86 ? 2.915 9.302 -8.441 1.00 62.62 86 SER A N 1
ATOM 620 C CA . SER A 1 86 ? 4.054 9.680 -7.609 1.00 62.62 86 SER A CA 1
ATOM 621 C C . SER A 1 86 ? 5.310 10.014 -8.434 1.00 62.62 86 SER A C 1
ATOM 623 O O . SER A 1 86 ? 5.570 9.415 -9.488 1.00 62.62 86 SER A O 1
ATOM 625 N N . PRO A 1 87 ? 6.180 10.906 -7.921 1.00 65.00 87 PRO A N 1
ATOM 626 C CA . PRO A 1 87 ? 7.497 11.171 -8.506 1.00 65.00 87 PRO A CA 1
ATOM 627 C C . PRO A 1 87 ? 8.372 9.917 -8.655 1.00 65.00 87 PRO A C 1
ATOM 629 O O . PRO A 1 87 ? 9.236 9.867 -9.527 1.00 65.00 87 PRO A O 1
ATOM 632 N N . LEU A 1 88 ? 8.143 8.894 -7.823 1.00 69.50 88 LEU A N 1
ATOM 633 C CA . LEU A 1 88 ? 8.858 7.620 -7.899 1.00 69.50 88 LEU A CA 1
ATOM 634 C C . LEU A 1 88 ? 8.472 6.832 -9.155 1.00 69.50 88 LEU A C 1
ATOM 636 O O . LEU A 1 88 ? 9.349 6.309 -9.839 1.00 69.50 88 LEU A O 1
ATOM 640 N N . GLN A 1 89 ? 7.181 6.798 -9.491 1.00 74.12 89 GLN A N 1
ATOM 641 C CA . GLN A 1 89 ? 6.686 6.088 -10.669 1.00 74.12 89 GLN A CA 1
ATOM 642 C C . GLN A 1 89 ? 7.103 6.795 -11.966 1.00 74.12 89 GLN A C 1
ATOM 644 O O . GLN A 1 89 ? 7.687 6.176 -12.853 1.00 74.12 89 GLN A O 1
ATOM 649 N N . SER A 1 90 ? 6.893 8.112 -12.042 1.00 73.44 90 SER A N 1
ATOM 650 C CA . SER A 1 90 ? 7.319 8.923 -13.196 1.00 73.44 90 SER A CA 1
ATOM 651 C C . SER A 1 90 ? 8.848 9.008 -13.344 1.00 73.44 90 SER A C 1
ATOM 653 O O . SER A 1 90 ? 9.374 9.238 -14.435 1.00 73.44 90 SER A O 1
ATOM 655 N N . GLY A 1 91 ? 9.600 8.831 -12.255 1.00 76.19 91 GLY A N 1
ATOM 656 C CA . GLY A 1 91 ? 11.053 8.664 -12.287 1.00 76.19 91 GLY A CA 1
ATOM 657 C C . GLY A 1 91 ? 11.466 7.329 -12.911 1.00 76.19 91 GLY A C 1
ATOM 658 O O . GLY A 1 91 ? 12.296 7.312 -13.820 1.00 76.19 91 GLY A O 1
ATOM 659 N N . ALA A 1 92 ? 10.856 6.226 -12.467 1.00 80.12 92 ALA A N 1
ATOM 660 C CA . ALA A 1 92 ? 11.139 4.887 -12.981 1.00 80.12 92 ALA A CA 1
ATOM 661 C C . ALA A 1 92 ? 10.843 4.763 -14.484 1.00 80.12 92 ALA A C 1
ATOM 663 O O . ALA A 1 92 ? 11.655 4.210 -15.226 1.00 80.12 92 ALA A O 1
ATOM 664 N N . GLU A 1 93 ? 9.731 5.339 -14.946 1.00 82.62 93 GLU A N 1
ATOM 665 C CA . GLU A 1 93 ? 9.371 5.368 -16.367 1.00 82.62 93 GLU A CA 1
ATOM 666 C C . GLU A 1 93 ? 10.450 6.057 -17.216 1.00 82.62 93 GLU A C 1
ATOM 668 O O . GLU A 1 93 ? 10.896 5.513 -18.227 1.00 82.62 93 GLU A O 1
ATOM 673 N N . ARG A 1 94 ? 10.945 7.218 -16.770 1.00 85.00 94 ARG A N 1
ATOM 674 C CA . ARG A 1 94 ? 11.997 7.960 -17.480 1.00 85.00 94 ARG A CA 1
ATOM 675 C C . ARG A 1 94 ? 13.314 7.194 -17.54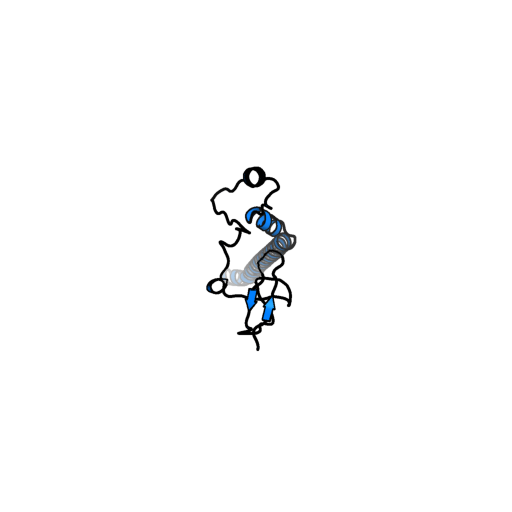7 1.00 85.00 94 ARG A C 1
ATOM 677 O O . ARG A 1 94 ? 13.951 7.188 -18.597 1.00 85.00 94 ARG A O 1
ATOM 684 N N . VAL A 1 95 ? 13.717 6.538 -16.457 1.00 90.81 95 VAL A N 1
ATOM 685 C CA . VAL A 1 95 ? 14.941 5.717 -16.436 1.00 90.81 95 VAL A CA 1
ATOM 686 C C . VAL A 1 95 ? 14.806 4.525 -17.380 1.00 90.81 95 VAL A C 1
ATOM 688 O O . VAL A 1 95 ? 15.729 4.248 -18.144 1.00 90.81 95 VAL A O 1
ATOM 691 N N . TYR A 1 96 ? 13.652 3.855 -17.377 1.00 90.56 96 TYR A N 1
ATOM 692 C CA . TYR A 1 96 ? 13.390 2.741 -18.283 1.00 90.56 96 TYR A CA 1
ATOM 693 C C . TYR A 1 96 ? 13.438 3.183 -19.750 1.00 90.56 96 TYR A C 1
ATOM 695 O O . TYR A 1 96 ? 14.147 2.575 -20.549 1.00 90.56 96 TYR A O 1
ATOM 703 N N . LEU A 1 97 ? 12.763 4.283 -20.100 1.00 95.12 97 LEU A N 1
ATOM 704 C CA . LEU A 1 97 ? 12.788 4.831 -21.458 1.00 95.12 97 LEU A CA 1
ATOM 705 C C . LEU A 1 97 ? 14.201 5.232 -21.895 1.00 95.12 97 LEU A C 1
ATOM 707 O O . LEU A 1 97 ? 14.598 4.922 -23.017 1.00 95.12 97 LEU A O 1
ATOM 711 N N . ALA A 1 98 ? 14.982 5.864 -21.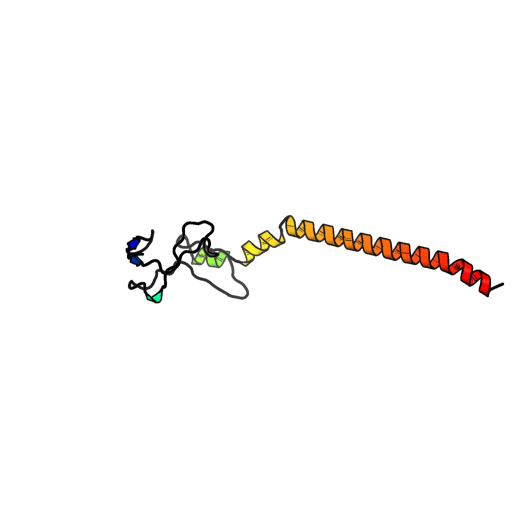015 1.00 94.31 98 ALA A N 1
ATOM 712 C CA . ALA A 1 98 ? 16.370 6.212 -21.304 1.00 94.31 98 ALA A CA 1
ATOM 713 C C . ALA A 1 98 ? 17.236 4.963 -21.543 1.00 94.31 98 ALA A C 1
ATOM 715 O O . ALA A 1 98 ? 18.026 4.933 -22.486 1.00 94.31 98 ALA A O 1
ATOM 716 N N . ALA A 1 99 ? 17.058 3.915 -20.733 1.00 94.88 99 ALA A N 1
ATOM 717 C CA . ALA A 1 99 ? 17.765 2.649 -20.900 1.00 94.88 99 ALA A CA 1
ATOM 718 C C . ALA A 1 99 ? 17.393 1.952 -22.220 1.00 94.88 99 ALA A C 1
ATOM 720 O O . ALA A 1 99 ? 18.277 1.487 -22.938 1.00 94.88 99 ALA A O 1
ATOM 721 N N . VAL A 1 100 ? 16.103 1.928 -22.575 1.00 97.25 100 VAL A N 1
ATOM 722 C CA . VAL A 1 100 ? 15.623 1.385 -23.855 1.00 97.25 100 VAL A CA 1
ATOM 723 C C . VAL A 1 100 ? 16.202 2.176 -25.026 1.00 97.25 100 VAL A C 1
ATOM 725 O O . 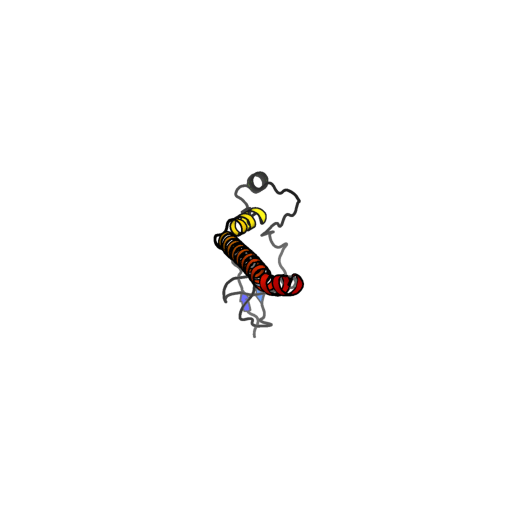VAL A 1 100 ? 16.745 1.577 -25.952 1.00 97.25 100 VAL A O 1
ATOM 728 N N . ALA A 1 101 ? 16.154 3.508 -24.976 1.00 97.06 101 ALA A N 1
ATOM 729 C CA . ALA A 1 101 ? 16.706 4.366 -26.021 1.00 97.06 101 ALA A CA 1
ATOM 730 C C . ALA A 1 101 ? 18.218 4.152 -26.200 1.00 97.06 101 ALA A C 1
ATOM 732 O O . ALA A 1 101 ? 18.694 4.024 -27.328 1.00 97.06 101 ALA A O 1
ATOM 733 N N . ALA A 1 102 ? 18.966 4.041 -25.097 1.00 96.69 102 ALA A N 1
ATOM 734 C CA . ALA A 1 102 ? 20.387 3.717 -25.134 1.00 96.69 102 ALA A CA 1
ATOM 735 C C . ALA A 1 102 ? 20.631 2.336 -25.764 1.00 96.69 102 ALA A C 1
ATOM 737 O O . ALA A 1 102 ? 21.479 2.209 -26.645 1.00 96.69 102 ALA A O 1
ATOM 738 N N . GLY A 1 103 ? 19.861 1.317 -25.368 1.00 95.69 103 GLY A N 1
ATOM 739 C CA . GLY A 1 103 ? 19.954 -0.033 -25.927 1.00 95.69 103 GLY A CA 1
ATOM 740 C C . GLY A 1 103 ? 19.697 -0.071 -27.435 1.00 95.69 103 GLY A C 1
ATOM 741 O O . GLY A 1 103 ? 20.479 -0.665 -28.176 1.00 95.69 103 GLY A O 1
ATOM 742 N N . VAL A 1 104 ? 18.658 0.625 -27.903 1.00 98.25 104 VAL A N 1
ATOM 743 C CA . VAL A 1 104 ? 18.367 0.783 -29.337 1.00 98.25 104 VAL A CA 1
ATOM 744 C C . VAL A 1 104 ? 19.526 1.481 -30.051 1.00 98.25 104 VAL A C 1
ATOM 746 O O . VAL A 1 104 ? 19.972 1.006 -31.094 1.00 98.25 104 VAL A O 1
ATOM 749 N N . GLY A 1 105 ? 20.065 2.560 -29.476 1.00 97.38 105 GLY A N 1
ATOM 750 C CA . GLY A 1 105 ? 21.214 3.275 -30.034 1.00 97.38 105 GLY A CA 1
ATOM 751 C C . GLY A 1 105 ? 22.448 2.384 -30.198 1.00 97.38 105 GLY A C 1
ATOM 752 O O . GLY A 1 105 ? 23.057 2.358 -31.268 1.00 97.38 105 GLY A O 1
ATOM 753 N N . TYR A 1 106 ? 22.780 1.591 -29.177 1.00 97.38 106 TYR A N 1
ATOM 754 C CA . TYR A 1 106 ? 23.888 0.638 -29.248 1.00 97.38 106 TYR A CA 1
ATOM 755 C C . TYR A 1 106 ? 23.645 -0.480 -30.261 1.00 97.38 106 TYR A C 1
ATOM 757 O O . TYR A 1 106 ? 24.573 -0.849 -30.977 1.00 97.38 106 TYR A O 1
ATOM 765 N N . ALA A 1 107 ? 22.421 -0.999 -30.364 1.00 97.75 107 ALA A N 1
ATOM 766 C CA . ALA A 1 107 ? 22.084 -2.031 -31.342 1.00 97.75 107 ALA A CA 1
ATOM 767 C C . ALA A 1 107 ? 22.236 -1.521 -32.784 1.00 97.75 107 ALA A C 1
ATOM 769 O O . ALA A 1 107 ? 22.826 -2.202 -33.622 1.00 97.75 107 ALA A O 1
ATOM 770 N N . VAL A 1 108 ? 21.768 -0.299 -33.061 1.00 98.06 108 VAL A N 1
ATOM 771 C CA . VAL A 1 108 ? 21.944 0.351 -34.369 1.00 98.06 108 VAL A CA 1
ATOM 772 C C . VAL A 1 108 ? 23.426 0.566 -34.668 1.00 98.06 108 VAL A C 1
ATOM 774 O O . VAL A 1 108 ? 23.883 0.228 -35.759 1.00 98.06 108 VAL A O 1
ATOM 777 N N . LEU A 1 109 ? 24.198 1.070 -33.702 1.00 97.25 109 LEU A N 1
ATOM 778 C CA . LEU A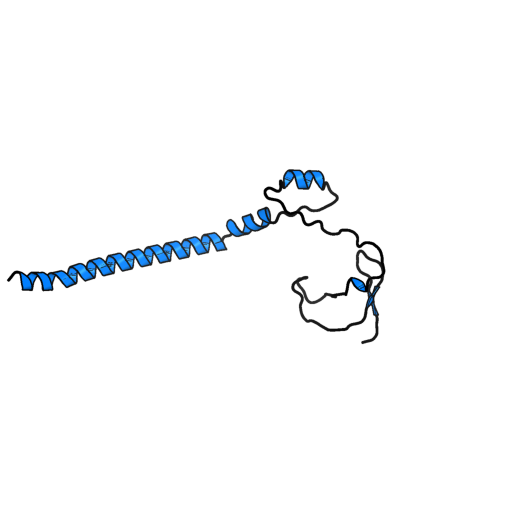 1 109 ? 25.637 1.264 -33.866 1.00 97.25 109 LEU A CA 1
ATOM 779 C C . LEU A 1 109 ? 26.359 -0.060 -34.151 1.00 97.25 109 LEU A C 1
ATOM 781 O O . LEU A 1 109 ? 27.176 -0.133 -35.066 1.00 97.25 109 LEU A O 1
ATOM 785 N N . ALA A 1 110 ? 26.034 -1.115 -33.404 1.00 97.00 110 ALA A N 1
ATOM 786 C CA . ALA A 1 110 ? 26.592 -2.444 -33.612 1.00 97.00 110 ALA A CA 1
ATOM 787 C C . ALA A 1 110 ? 26.257 -2.985 -35.010 1.00 97.00 110 ALA A C 1
ATOM 789 O O . ALA A 1 110 ? 27.141 -3.520 -35.678 1.00 97.00 110 ALA A O 1
ATOM 790 N N . LEU A 1 111 ? 25.021 -2.791 -35.482 1.00 96.00 111 LEU A N 1
ATOM 791 C CA . LEU A 1 111 ? 24.604 -3.186 -36.827 1.00 96.00 111 LEU A CA 1
ATOM 792 C C . LEU A 1 111 ? 25.385 -2.429 -37.911 1.00 96.00 111 LEU A C 1
ATOM 794 O O . LEU A 1 111 ? 25.882 -3.049 -38.848 1.00 96.00 111 LEU A O 1
ATOM 798 N N . LEU A 1 112 ? 25.544 -1.109 -37.773 1.00 95.38 112 LEU A N 1
ATOM 799 C CA . LEU A 1 112 ? 26.326 -0.297 -38.713 1.00 95.38 112 LEU A CA 1
ATOM 800 C C . LEU A 1 112 ? 27.789 -0.746 -38.763 1.00 95.38 112 LEU A C 1
ATOM 802 O O . LEU A 1 112 ? 28.347 -0.909 -39.847 1.00 95.38 112 LEU A O 1
ATOM 806 N N . LEU A 1 113 ? 28.399 -0.996 -37.602 1.00 94.44 113 LEU A N 1
ATOM 807 C CA . LEU A 1 113 ? 29.773 -1.491 -37.514 1.00 94.44 113 LEU A CA 1
ATOM 808 C C . LEU A 1 113 ? 29.919 -2.891 -38.119 1.00 94.44 113 LEU A C 1
ATOM 810 O O . LEU A 1 113 ? 30.909 -3.156 -38.799 1.00 94.44 113 LEU A O 1
ATOM 814 N N . ALA A 1 114 ? 28.941 -3.774 -37.905 1.00 91.19 114 ALA A N 1
ATOM 815 C CA . ALA A 1 114 ? 28.922 -5.102 -38.507 1.00 91.19 114 ALA A CA 1
ATOM 816 C C . ALA A 1 114 ? 28.848 -5.021 -40.039 1.00 91.19 114 ALA A C 1
ATOM 818 O O . ALA A 1 114 ? 29.616 -5.693 -40.723 1.00 91.19 114 ALA A O 1
ATOM 819 N N . LEU A 1 115 ? 27.992 -4.150 -40.585 1.00 89.19 115 LEU A N 1
ATOM 820 C CA . LEU A 1 115 ? 27.898 -3.920 -42.030 1.00 89.19 115 LEU A CA 1
ATOM 821 C C . LEU A 1 115 ? 29.202 -3.355 -42.610 1.00 89.19 115 LEU A C 1
ATOM 823 O O . LEU A 1 115 ? 29.655 -3.821 -43.655 1.00 89.19 115 LEU A O 1
ATOM 827 N N . LEU A 1 116 ? 29.831 -2.398 -41.921 1.00 88.25 116 LEU A N 1
ATOM 828 C CA . LEU A 1 116 ? 31.105 -1.812 -42.347 1.00 88.25 116 LEU A CA 1
ATOM 829 C C . LEU A 1 116 ? 32.239 -2.848 -42.345 1.00 88.25 116 LEU A C 1
ATOM 831 O O . LEU A 1 116 ? 33.049 -2.876 -43.268 1.00 88.25 116 LEU A O 1
ATOM 835 N N . ARG A 1 117 ? 32.280 -3.727 -41.332 1.00 82.19 117 ARG A N 1
ATOM 836 C CA . ARG A 1 117 ? 33.255 -4.827 -41.250 1.00 82.19 117 ARG A CA 1
ATOM 837 C C . ARG A 1 117 ? 33.010 -5.941 -42.267 1.00 82.19 117 ARG A C 1
ATOM 839 O O . ARG A 1 117 ? 33.975 -6.560 -42.692 1.00 82.19 117 ARG A O 1
ATOM 846 N N . ALA A 1 118 ? 31.767 -6.183 -42.675 1.00 77.44 118 ALA A N 1
ATOM 847 C CA . ALA A 1 118 ? 31.433 -7.194 -43.682 1.00 77.44 118 ALA A CA 1
ATOM 848 C C . ALA A 1 118 ? 31.714 -6.736 -45.131 1.00 77.44 118 ALA A C 1
ATOM 850 O O . ALA A 1 118 ? 31.716 -7.550 -46.054 1.00 77.44 118 ALA A O 1
ATOM 851 N N . ALA A 1 119 ? 31.949 -5.440 -45.360 1.00 63.16 119 ALA A N 1
ATOM 852 C CA . ALA A 1 119 ? 32.284 -4.895 -46.677 1.00 63.16 119 ALA A CA 1
ATOM 853 C C . ALA A 1 119 ? 33.615 -5.420 -47.275 1.00 63.16 119 ALA A C 1
ATOM 855 O O . ALA A 1 119 ? 33.594 -5.827 -48.439 1.00 63.16 119 ALA A O 1
ATOM 856 N N . PRO A 1 120 ? 34.754 -5.471 -46.547 1.00 60.56 120 PRO A N 1
ATOM 857 C CA . PRO A 1 120 ? 36.005 -6.017 -47.089 1.00 60.56 120 PRO A CA 1
ATOM 858 C C . PRO A 1 120 ? 35.910 -7.503 -47.466 1.00 60.56 120 PRO A C 1
ATOM 860 O O . PRO A 1 120 ? 36.473 -7.904 -48.481 1.00 60.56 120 PRO A O 1
ATOM 863 N N . GLU A 1 121 ? 35.151 -8.310 -46.717 1.00 57.88 121 GLU A N 1
ATOM 864 C CA . GLU A 1 121 ? 34.948 -9.737 -47.025 1.00 57.88 121 GLU A CA 1
ATOM 865 C C . GLU A 1 121 ? 34.187 -9.940 -48.346 1.00 57.88 121 GLU A C 1
ATOM 867 O O . GLU A 1 121 ? 34.468 -10.872 -49.096 1.00 57.88 121 GLU A O 1
ATOM 872 N N . ARG A 1 122 ? 33.263 -9.028 -48.681 1.00 56.16 122 ARG A N 1
ATOM 873 C CA . ARG A 1 122 ? 32.532 -9.049 -49.959 1.00 56.16 122 ARG A CA 1
ATOM 874 C C . ARG A 1 122 ? 33.369 -8.557 -51.139 1.00 56.16 122 ARG A C 1
ATOM 876 O O . ARG A 1 122 ? 33.180 -9.055 -52.243 1.00 56.16 122 ARG A O 1
ATOM 883 N N . ALA A 1 123 ? 34.295 -7.622 -50.921 1.00 58.50 123 ALA A N 1
ATOM 884 C CA . ALA A 1 123 ? 35.213 -7.164 -51.965 1.00 58.50 123 ALA A CA 1
ATOM 885 C C . ALA A 1 123 ? 36.199 -8.267 -52.393 1.00 58.50 123 ALA A C 1
ATOM 887 O O . ALA A 1 123 ? 36.519 -8.370 -53.571 1.00 58.50 123 ALA A O 1
ATOM 888 N N . ALA A 1 124 ? 36.625 -9.126 -51.461 1.00 57.12 124 ALA A N 1
ATOM 889 C CA . ALA A 1 124 ? 37.517 -10.251 -51.749 1.00 57.12 124 ALA A CA 1
ATOM 890 C C . ALA A 1 124 ? 36.842 -11.412 -52.510 1.00 57.12 124 ALA A C 1
ATOM 892 O O . ALA A 1 124 ? 37.534 -12.197 -53.143 1.00 57.12 124 ALA A O 1
ATOM 893 N N . LEU A 1 125 ? 35.510 -11.530 -52.459 1.00 54.31 125 LEU A N 1
ATOM 894 C CA . LEU A 1 125 ? 34.752 -12.569 -53.175 1.00 54.31 125 LEU A CA 1
ATOM 895 C C . LEU A 1 125 ? 34.318 -12.150 -54.592 1.00 54.31 125 LEU A C 1
ATOM 897 O O . LEU A 1 125 ? 33.768 -12.969 -55.324 1.00 54.31 125 LEU A O 1
ATOM 901 N N . LEU A 1 126 ? 34.531 -10.884 -54.966 1.00 55.41 126 LEU A N 1
ATOM 902 C CA . LEU A 1 126 ? 34.207 -10.329 -56.288 1.00 55.41 126 LEU A CA 1
ATOM 903 C C . LEU A 1 126 ? 35.455 -9.990 -57.128 1.00 55.41 126 LEU A C 1
ATOM 905 O O . LEU A 1 126 ? 35.298 -9.452 -58.225 1.00 55.41 126 LEU A O 1
ATOM 909 N N . ALA A 1 127 ? 36.660 -10.275 -56.620 1.00 48.53 127 ALA A N 1
ATOM 910 C CA . ALA A 1 127 ? 37.943 -10.078 -57.300 1.00 48.53 127 ALA A CA 1
ATOM 911 C C . ALA A 1 127 ? 38.550 -11.410 -57.757 1.00 48.53 127 ALA A C 1
ATOM 913 O O . ALA A 1 127 ? 38.377 -12.415 -57.031 1.00 48.53 127 ALA A O 1
#

Sequence (127 aa):
TAPFTVQPADGPTVTVRIVAVRDRTPAVPGTDFLVVDRAGLNGGKASTTTLLVTGDHLDAAALRRAAGASASVRLRSAERARYVDSPLQSGAERVYLAAVAAGVGYAVLALLLALLRAAPERAALLA

Radius of gyration: 31.51 Å; chains: 1; bounding box: 62×28×94 Å